Protein AF-A0A7C3HDV6-F1 (afdb_monomer_lite)

Sequence (131 aa):
MRVDAGKQPAHENAVQDEENPNLAGLRVEGVFVEQKPTRDPDPSGCPTHWQRVPELPPRGSRVAMVDEAGFGRLYRFKVKGVWYLLKFLPPFDGRVSLTDQQGRVRVLASLDEAAGFLALVTEDEEDVLVI

Secondary structure (DSSP, 8-state):
--------------------GGGSS----------PPPPPS--TT--GGGTTSPBPPPTTS---SB-TTSSBPEEEEEETTEEEEEEE-TT-SS-EEEE-TT--EEEESSHHHHHHHHHHHHHGGG-----

Organism: Meiothermus ruber (NCBI:txid277)

Radius of gyration: 30.03 Å; chains: 1; bounding box: 65×35×102 Å

Foldseek 3Di:
DDDDDDDDDDDPDDDPPDPPVVVPPPPPPPPPPVCFFDFDPDPPPPDPVCPPQAADDDPPDDDDQADPVGAGHKHWTHTPRWIWIWTRHPVNQAWIWIATPVRDIDIDPHPSRVRSVSVVVNVVPPPPDDD

Structure (mmCIF, N/CA/C/O backbone):
data_AF-A0A7C3HDV6-F1
#
_entry.id   AF-A0A7C3HDV6-F1
#
loop_
_atom_site.group_PDB
_atom_site.id
_atom_site.type_symbol
_atom_site.label_atom_id
_atom_site.label_alt_id
_atom_site.label_comp_id
_atom_site.label_asym_id
_atom_site.label_entity_id
_atom_site.label_seq_id
_atom_site.pdbx_PDB_ins_code
_atom_site.Cartn_x
_atom_site.Cartn_y
_atom_site.Cartn_z
_atom_site.occupancy
_atom_site.B_iso_or_equiv
_atom_site.auth_seq_id
_atom_site.auth_comp_id
_atom_site.auth_asym_id
_atom_site.auth_atom_id
_atom_site.pdbx_PDB_model_num
ATOM 1 N N . MET A 1 1 ? 46.365 19.408 85.792 1.00 41.62 1 MET A N 1
ATOM 2 C CA . MET A 1 1 ? 45.588 20.130 84.759 1.00 41.62 1 MET A CA 1
ATOM 3 C C . MET A 1 1 ? 44.678 19.127 84.050 1.00 41.62 1 MET A C 1
ATOM 5 O O . MET A 1 1 ? 45.227 18.149 83.575 1.00 41.62 1 MET A O 1
ATOM 9 N N . ARG A 1 2 ? 43.360 19.415 83.990 1.00 45.84 2 ARG A N 1
ATOM 10 C CA . ARG A 1 2 ? 42.282 18.856 83.117 1.00 45.84 2 ARG A CA 1
ATOM 11 C C . ARG A 1 2 ? 41.966 17.343 83.246 1.00 45.84 2 ARG A C 1
ATOM 13 O O . ARG A 1 2 ? 42.822 16.537 82.923 1.00 45.84 2 ARG A O 1
ATOM 20 N N . VAL A 1 3 ? 40.894 16.898 83.928 1.00 43.25 3 VAL A N 1
ATOM 21 C CA . VAL A 1 3 ? 39.440 16.781 83.571 1.00 43.25 3 VAL A CA 1
ATOM 22 C C . VAL A 1 3 ? 39.163 16.095 82.218 1.00 43.25 3 VAL A C 1
ATOM 24 O O . VAL A 1 3 ? 39.598 16.621 81.200 1.00 43.25 3 VAL A O 1
ATOM 27 N N . ASP A 1 4 ? 38.682 14.835 82.256 1.00 38.34 4 ASP A N 1
ATOM 28 C CA . ASP A 1 4 ? 37.334 14.321 81.850 1.00 38.34 4 ASP A CA 1
ATOM 29 C C . ASP A 1 4 ? 37.058 14.399 80.337 1.00 38.34 4 ASP A C 1
ATOM 31 O O . ASP A 1 4 ? 37.480 15.340 79.683 1.00 38.34 4 ASP A O 1
ATOM 35 N N . ALA A 1 5 ? 36.334 13.525 79.646 1.00 38.97 5 ALA A N 1
ATOM 36 C CA . ALA A 1 5 ? 35.633 12.260 79.854 1.00 38.97 5 ALA A CA 1
ATOM 37 C C . ALA A 1 5 ? 35.542 11.700 78.410 1.00 38.97 5 ALA A C 1
ATOM 39 O O . ALA A 1 5 ? 35.400 12.469 77.466 1.00 38.97 5 ALA A O 1
ATOM 40 N N . GLY A 1 6 ? 35.698 10.415 78.124 1.00 36.75 6 GLY A N 1
ATOM 41 C CA . GLY A 1 6 ? 34.615 9.465 78.303 1.00 36.75 6 GLY A CA 1
ATOM 42 C C . GLY A 1 6 ? 34.231 8.804 76.967 1.00 36.75 6 GLY A C 1
ATOM 43 O O . GLY A 1 6 ? 34.199 9.441 75.921 1.00 36.75 6 GLY A O 1
ATOM 44 N N . LYS A 1 7 ? 33.863 7.524 77.093 1.00 42.94 7 LYS A N 1
ATOM 45 C CA . LYS A 1 7 ? 32.835 6.807 76.319 1.00 42.94 7 LYS A CA 1
ATOM 46 C C . LYS A 1 7 ? 33.204 6.149 74.973 1.00 42.94 7 LYS A C 1
ATOM 48 O O . LYS A 1 7 ? 33.045 6.717 73.906 1.00 42.94 7 LYS A O 1
ATOM 53 N N . GLN A 1 8 ? 33.589 4.877 75.133 1.00 48.38 8 GLN A N 1
ATOM 54 C CA . GLN A 1 8 ? 33.064 3.630 74.534 1.00 48.38 8 GLN A CA 1
ATOM 55 C C . GLN A 1 8 ? 32.902 3.450 73.006 1.00 48.38 8 GLN A C 1
ATOM 57 O O . GLN A 1 8 ? 32.469 4.352 72.300 1.00 48.38 8 GLN A O 1
ATOM 62 N N . PRO A 1 9 ? 33.163 2.217 72.513 1.00 46.50 9 PRO A N 1
ATOM 63 C CA . PRO A 1 9 ? 33.175 1.881 71.095 1.00 46.50 9 PRO A CA 1
ATOM 64 C C . PRO A 1 9 ? 31.757 1.801 70.514 1.00 46.50 9 PRO A C 1
ATOM 66 O O . PRO A 1 9 ? 30.872 1.137 71.068 1.00 46.50 9 PRO A O 1
ATOM 69 N N . ALA A 1 10 ? 31.560 2.446 69.366 1.00 39.50 10 ALA A N 1
ATOM 70 C CA . ALA A 1 10 ? 30.375 2.259 68.544 1.00 39.50 10 ALA A CA 1
ATOM 71 C C . ALA A 1 10 ? 30.486 0.919 67.802 1.00 39.50 10 ALA A C 1
ATOM 73 O O . ALA A 1 10 ? 31.162 0.768 66.791 1.00 39.50 10 ALA A O 1
ATOM 74 N N . HIS A 1 11 ? 29.845 -0.064 68.413 1.00 36.94 11 HIS A N 1
ATOM 75 C CA . HIS A 1 11 ? 29.143 -1.164 67.785 1.00 36.94 11 HIS A CA 1
ATOM 76 C C . HIS A 1 11 ? 28.218 -0.604 66.694 1.00 36.94 11 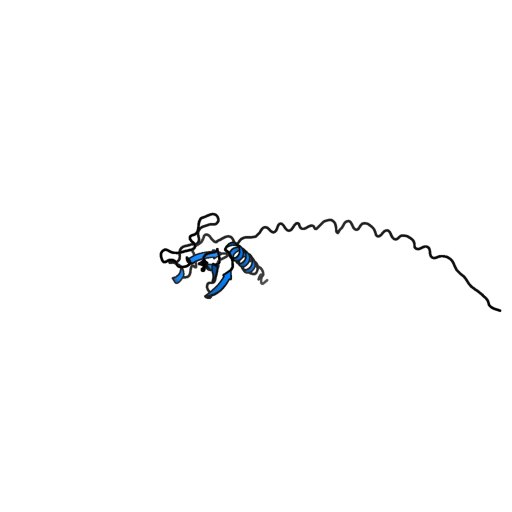HIS A C 1
ATOM 78 O O . HIS A 1 11 ? 27.252 0.088 67.004 1.00 36.94 11 HIS A O 1
ATOM 84 N N . GLU A 1 12 ? 28.487 -0.895 65.427 1.00 37.31 12 GLU A N 1
ATOM 85 C CA . GLU A 1 12 ? 27.462 -0.748 64.396 1.00 37.31 12 GLU A CA 1
ATOM 86 C C . GLU A 1 12 ? 26.760 -2.100 64.276 1.00 37.31 12 GLU A C 1
ATOM 88 O O . GLU A 1 12 ? 27.312 -3.084 63.783 1.00 37.31 12 GLU A O 1
ATOM 93 N N . ASN A 1 13 ? 25.581 -2.165 64.893 1.00 43.66 13 ASN A N 1
ATOM 94 C CA . ASN A 1 13 ? 24.682 -3.302 64.816 1.00 43.66 13 ASN A CA 1
ATOM 95 C C . ASN A 1 13 ? 24.154 -3.444 63.390 1.00 43.66 13 ASN A C 1
ATOM 97 O O . ASN A 1 13 ? 23.787 -2.464 62.745 1.00 43.66 13 ASN A O 1
ATOM 101 N N . ALA A 1 14 ? 24.065 -4.700 62.964 1.00 41.56 14 ALA A N 1
ATOM 102 C CA . ALA A 1 14 ? 23.355 -5.132 61.781 1.00 41.56 14 ALA A CA 1
ATOM 103 C C . ALA A 1 14 ? 21.926 -4.571 61.753 1.00 41.56 14 ALA A C 1
ATOM 105 O O . ALA A 1 14 ? 21.144 -4.798 62.676 1.00 41.56 14 ALA A O 1
ATOM 106 N N . VAL A 1 15 ? 21.578 -3.917 60.650 1.00 46.88 15 VAL A N 1
ATOM 107 C CA . VAL A 1 15 ? 20.211 -3.906 60.139 1.00 46.88 15 VAL A CA 1
ATOM 108 C C . VAL A 1 15 ? 20.181 -4.899 58.985 1.00 46.88 15 VAL A C 1
ATOM 110 O O . VAL A 1 15 ? 20.731 -4.673 57.910 1.00 46.88 15 VAL A O 1
ATOM 113 N N . GLN A 1 16 ? 19.616 -6.068 59.279 1.00 46.41 16 GLN A N 1
ATOM 114 C CA . GLN A 1 16 ? 18.990 -6.905 58.272 1.00 46.41 16 GLN A CA 1
ATOM 115 C C . GLN A 1 16 ? 17.808 -6.090 57.752 1.00 46.41 16 GLN A C 1
ATOM 117 O O . GLN A 1 16 ? 16.775 -6.044 58.414 1.00 46.41 16 GLN A O 1
ATOM 122 N N . ASP A 1 17 ? 17.974 -5.408 56.621 1.00 44.19 17 ASP A N 1
ATOM 123 C CA . ASP A 1 17 ? 16.809 -4.958 55.873 1.00 44.19 17 ASP A CA 1
ATOM 124 C C . ASP A 1 17 ? 16.186 -6.197 55.243 1.00 44.19 17 ASP A C 1
ATOM 126 O O . ASP A 1 17 ? 16.735 -6.855 54.354 1.00 44.19 17 ASP A O 1
ATOM 130 N N . GLU A 1 18 ? 15.079 -6.546 55.877 1.00 50.19 18 GLU A N 1
ATOM 131 C CA . GLU A 1 18 ? 14.133 -7.583 55.557 1.00 50.19 18 GLU A CA 1
ATOM 132 C C . GLU A 1 18 ? 13.940 -7.701 54.043 1.00 50.19 18 GLU A C 1
ATOM 134 O O . GLU A 1 18 ? 13.721 -6.726 53.320 1.00 50.19 18 GLU A O 1
ATOM 139 N N . GLU A 1 19 ? 14.017 -8.949 53.584 1.00 43.38 19 GLU A N 1
ATOM 140 C CA . GLU A 1 19 ? 13.362 -9.429 52.381 1.00 43.38 19 GLU A CA 1
ATOM 141 C C . GLU A 1 19 ? 12.045 -8.663 52.190 1.00 43.38 19 GLU A C 1
ATOM 143 O O . GLU A 1 19 ? 11.097 -8.834 52.951 1.00 43.38 19 GLU A O 1
ATOM 148 N N . ASN A 1 20 ? 11.995 -7.778 51.194 1.00 38.41 20 ASN A N 1
ATOM 149 C CA . ASN A 1 20 ? 10.734 -7.313 50.650 1.00 38.41 20 ASN A CA 1
ATOM 150 C C . ASN A 1 20 ? 10.344 -8.324 49.562 1.00 38.41 20 ASN A C 1
ATOM 152 O O . ASN A 1 20 ? 10.835 -8.215 48.434 1.00 38.41 20 ASN A O 1
ATOM 156 N N . PRO A 1 21 ? 9.476 -9.313 49.850 1.00 44.75 21 PRO A N 1
ATOM 157 C CA . PRO A 1 21 ? 9.038 -10.290 48.857 1.00 44.75 21 PRO A CA 1
ATOM 158 C C . PRO A 1 21 ? 8.133 -9.673 47.779 1.00 44.75 21 PRO A C 1
ATOM 160 O O . PRO A 1 21 ? 7.657 -10.385 46.899 1.00 44.75 21 PRO A O 1
ATOM 163 N N . ASN A 1 22 ? 7.893 -8.357 47.796 1.00 44.53 22 ASN A N 1
ATOM 164 C CA . ASN A 1 22 ? 6.927 -7.696 46.922 1.00 44.53 22 ASN A CA 1
ATOM 165 C C . ASN A 1 22 ? 7.543 -6.937 45.733 1.00 44.53 22 ASN A C 1
ATOM 167 O O . ASN A 1 22 ? 6.916 -6.053 45.155 1.00 44.53 22 ASN A O 1
ATOM 171 N N . LEU A 1 23 ? 8.771 -7.286 45.338 1.00 42.22 23 LEU A N 1
ATOM 172 C CA . LEU A 1 23 ? 9.357 -6.878 44.049 1.00 42.22 23 LEU A CA 1
ATOM 173 C C . LEU A 1 23 ? 9.888 -8.058 43.220 1.00 42.22 23 LEU A C 1
ATOM 175 O O . LEU A 1 23 ? 10.454 -7.864 42.146 1.00 42.22 23 LEU A O 1
ATOM 179 N N . ALA A 1 24 ? 9.632 -9.289 43.666 1.00 39.44 24 ALA A N 1
ATOM 180 C CA . ALA A 1 24 ? 9.818 -10.505 42.886 1.00 39.44 24 ALA A CA 1
ATOM 181 C C . ALA A 1 24 ? 8.462 -10.953 42.321 1.00 39.44 24 ALA A C 1
ATOM 183 O O . ALA A 1 24 ? 7.896 -11.947 42.762 1.00 39.44 24 ALA A O 1
ATOM 184 N N . GLY A 1 25 ? 7.886 -10.194 41.384 1.00 37.41 25 GLY A N 1
ATOM 185 C CA . GLY A 1 25 ? 6.552 -10.577 40.908 1.00 37.41 25 GLY A CA 1
ATOM 186 C C . GLY A 1 25 ? 5.971 -9.888 39.688 1.00 37.41 25 GLY A C 1
ATOM 187 O O . GLY A 1 25 ? 5.083 -10.467 39.079 1.00 37.41 25 GLY A O 1
ATOM 188 N N . LEU A 1 26 ? 6.472 -8.729 39.261 1.00 36.66 26 LEU A N 1
ATOM 189 C CA . LEU A 1 26 ? 6.101 -8.170 37.959 1.00 36.66 26 LEU A CA 1
ATOM 190 C C . LEU A 1 26 ? 7.322 -8.121 37.041 1.00 36.66 26 LEU A C 1
ATOM 192 O O . LEU A 1 26 ? 7.703 -7.090 36.498 1.00 36.66 26 LEU A O 1
ATOM 196 N N . ARG A 1 27 ? 7.895 -9.301 36.773 1.00 39.75 27 ARG A N 1
ATOM 197 C CA . ARG A 1 27 ? 8.264 -9.559 35.382 1.00 39.75 27 ARG A CA 1
ATOM 198 C C . ARG A 1 27 ? 6.942 -9.674 34.639 1.00 39.75 27 ARG A C 1
ATOM 200 O O . ARG A 1 27 ? 6.421 -10.766 34.449 1.00 39.75 27 ARG A O 1
ATOM 207 N N . VAL A 1 28 ? 6.392 -8.530 34.238 1.00 42.09 28 VAL A N 1
ATOM 208 C CA . VAL A 1 28 ? 5.635 -8.520 32.997 1.00 42.09 28 VAL A CA 1
ATOM 209 C C . VAL A 1 28 ? 6.697 -8.882 31.972 1.00 42.09 28 VAL A C 1
ATOM 211 O O . VAL A 1 28 ? 7.438 -8.027 31.492 1.00 42.09 28 VAL A O 1
ATOM 214 N N . GLU A 1 29 ? 6.867 -10.184 31.729 1.00 42.53 29 GLU A N 1
ATOM 215 C CA . GLU A 1 29 ? 7.299 -10.639 30.423 1.00 42.53 29 GLU A CA 1
ATOM 216 C C . GLU A 1 29 ? 6.246 -10.052 29.502 1.00 42.53 29 GLU A C 1
ATOM 218 O O . GLU A 1 29 ? 5.164 -10.607 29.316 1.00 42.53 29 GLU A O 1
ATOM 223 N N . GLY A 1 30 ? 6.519 -8.826 29.056 1.00 39.56 30 GLY A N 1
ATOM 224 C CA . GLY A 1 30 ? 5.829 -8.213 27.958 1.00 39.56 30 GLY A CA 1
ATOM 225 C C . GLY A 1 30 ? 6.123 -9.149 26.818 1.00 39.56 30 GLY A C 1
ATOM 226 O O . GLY A 1 30 ? 7.130 -9.012 26.127 1.00 39.56 30 GLY A O 1
ATOM 227 N N . VAL A 1 31 ? 5.266 -10.153 26.665 1.00 35.25 31 VAL A N 1
ATOM 228 C CA . VAL A 1 31 ? 4.991 -10.726 25.375 1.00 35.25 31 VAL A CA 1
ATOM 229 C C . VAL A 1 31 ? 4.552 -9.504 24.589 1.00 35.25 31 VAL A C 1
ATOM 231 O O . VAL A 1 31 ? 3.397 -9.088 24.654 1.00 35.25 31 VAL A O 1
ATOM 234 N N . PHE A 1 32 ? 5.513 -8.856 23.929 1.00 39.31 32 PHE A N 1
ATOM 235 C CA . PHE A 1 32 ? 5.241 -7.996 22.801 1.00 39.31 32 PHE A CA 1
ATOM 236 C C . PHE A 1 32 ? 4.627 -8.947 21.783 1.00 39.31 32 PHE A C 1
ATOM 238 O O . PHE A 1 32 ? 5.301 -9.500 20.916 1.00 39.31 32 PHE A O 1
ATOM 245 N N . VAL A 1 33 ? 3.335 -9.230 21.959 1.00 44.50 33 VAL A N 1
ATOM 246 C CA . VAL A 1 33 ? 2.505 -9.681 20.868 1.00 44.50 33 VAL A CA 1
ATOM 247 C C . VAL A 1 33 ? 2.599 -8.501 19.930 1.00 44.50 33 VAL A C 1
ATOM 249 O O . VAL A 1 33 ? 2.053 -7.441 20.215 1.00 44.50 33 VAL A O 1
ATOM 252 N N . GLU A 1 34 ? 3.430 -8.632 18.902 1.00 49.97 34 GLU A N 1
ATOM 253 C CA . GLU A 1 34 ? 3.535 -7.659 17.831 1.00 49.97 34 GLU A CA 1
ATOM 254 C C . GLU A 1 34 ? 2.129 -7.575 17.228 1.00 49.97 34 GLU A C 1
ATOM 256 O O . GLU A 1 34 ? 1.749 -8.402 16.394 1.00 49.97 34 GLU A O 1
ATOM 261 N N . GLN A 1 35 ? 1.304 -6.670 17.768 1.00 54.53 35 GLN A N 1
ATOM 262 C CA . GLN A 1 35 ? -0.094 -6.518 17.403 1.00 54.53 35 GLN A CA 1
ATOM 263 C C . GLN A 1 35 ? -0.097 -5.942 16.003 1.00 54.53 35 GLN A C 1
ATOM 265 O O . GLN A 1 35 ? -0.072 -4.737 15.796 1.00 54.53 35 GLN A O 1
ATOM 270 N N . LYS A 1 36 ? -0.031 -6.817 15.004 1.00 66.38 36 LYS A N 1
ATOM 271 C CA . LYS A 1 36 ? -0.110 -6.381 13.621 1.00 66.38 36 LYS A CA 1
ATOM 272 C C . LYS A 1 36 ? -1.568 -6.056 13.322 1.00 66.38 36 LYS A C 1
ATOM 274 O O . LYS A 1 36 ? -2.436 -6.881 13.615 1.00 66.38 36 LYS A O 1
ATOM 279 N N . PRO A 1 37 ? -1.845 -4.891 12.721 1.00 74.38 37 PRO A N 1
ATOM 280 C CA . PRO A 1 37 ? -3.194 -4.468 12.399 1.00 74.38 37 PRO A CA 1
ATOM 281 C C . PRO A 1 37 ? -3.874 -5.545 11.560 1.00 74.38 37 PRO A C 1
ATOM 283 O O . PRO A 1 37 ? -3.333 -6.027 10.557 1.00 74.38 37 PRO A O 1
ATOM 286 N N . THR A 1 38 ? -5.069 -5.929 11.994 1.00 82.00 38 THR A N 1
ATOM 287 C CA . THR A 1 38 ? -5.938 -6.801 11.210 1.00 82.00 38 THR A CA 1
ATOM 288 C C . THR A 1 38 ? -6.721 -5.939 10.235 1.00 82.00 38 THR A C 1
ATOM 290 O O . THR A 1 38 ? -7.143 -4.833 10.561 1.00 82.00 38 THR A O 1
ATOM 293 N N . ARG A 1 39 ? -6.870 -6.432 9.009 1.00 84.44 39 ARG A N 1
ATOM 294 C CA . ARG A 1 39 ? -7.600 -5.722 7.964 1.00 84.44 39 ARG A CA 1
ATOM 295 C C . ARG A 1 39 ? -9.089 -5.968 8.084 1.00 84.44 39 ARG A C 1
ATOM 297 O O . ARG A 1 39 ? -9.506 -7.088 8.376 1.00 84.44 39 ARG A O 1
ATOM 304 N N . ASP A 1 40 ? -9.861 -4.947 7.759 1.00 84.94 40 ASP A N 1
ATOM 305 C CA . ASP A 1 40 ? -11.311 -5.047 7.738 1.00 84.94 40 ASP A CA 1
ATOM 306 C C . ASP A 1 40 ? -11.752 -5.833 6.490 1.00 84.94 40 ASP A C 1
ATOM 308 O O . ASP A 1 40 ? -11.284 -5.534 5.386 1.00 84.94 40 ASP A O 1
ATOM 312 N N . PRO A 1 41 ? -12.665 -6.810 6.628 1.00 80.38 41 PRO A N 1
ATOM 313 C CA . PRO A 1 41 ? -13.198 -7.561 5.492 1.00 80.38 41 PRO A CA 1
ATOM 314 C C . PRO A 1 41 ? -14.282 -6.794 4.717 1.00 80.38 41 PRO A C 1
ATOM 316 O O . PRO A 1 41 ? -14.626 -7.181 3.604 1.00 80.38 41 PRO A O 1
ATOM 319 N N . ASP A 1 42 ? -14.850 -5.736 5.305 1.00 84.38 42 ASP A N 1
ATOM 320 C CA . ASP A 1 42 ? -15.944 -4.969 4.712 1.00 84.38 42 ASP A CA 1
ATOM 321 C C . ASP A 1 42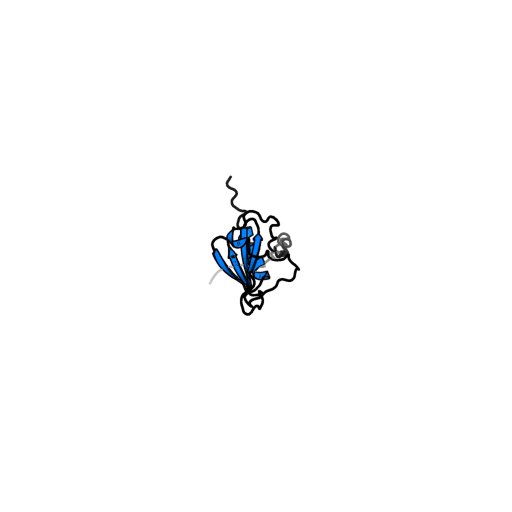 ? -15.427 -3.865 3.764 1.00 84.38 42 ASP A C 1
ATOM 323 O O . ASP A 1 42 ? -14.764 -2.921 4.218 1.00 84.38 42 ASP A O 1
ATOM 327 N N . PRO A 1 43 ? -15.772 -3.913 2.461 1.00 78.00 43 PRO A N 1
ATOM 328 C CA . PRO A 1 43 ? -15.346 -2.919 1.483 1.00 78.00 43 PRO A CA 1
ATOM 329 C C . PRO A 1 43 ? -16.131 -1.593 1.545 1.00 78.00 43 PRO A C 1
ATOM 331 O O . PRO A 1 43 ? -15.873 -0.697 0.733 1.00 78.00 43 PRO A O 1
ATOM 334 N N . SER A 1 44 ? -17.088 -1.431 2.465 1.00 86.88 44 SER A N 1
ATOM 335 C CA . SER A 1 44 ? -17.864 -0.194 2.586 1.00 86.88 44 SER A CA 1
ATOM 336 C C . SER A 1 44 ? -16.995 1.040 2.887 1.00 86.88 44 SER A C 1
ATOM 338 O O . SER A 1 44 ? -15.922 0.973 3.505 1.00 86.88 44 SER A O 1
ATOM 340 N N . GLY A 1 45 ? -17.460 2.203 2.422 1.00 87.00 45 GLY A N 1
ATOM 341 C CA . GLY A 1 45 ? -16.790 3.487 2.649 1.00 87.00 45 GLY A CA 1
ATOM 342 C C . GLY A 1 45 ? -15.508 3.696 1.834 1.00 87.00 45 GLY A C 1
ATOM 343 O O . GLY A 1 45 ? -14.787 4.661 2.08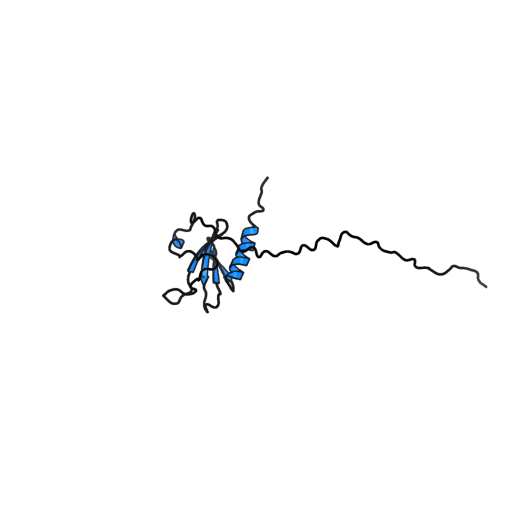2 1.00 87.00 45 GLY A O 1
ATOM 344 N N . CYS A 1 46 ? -15.204 2.817 0.870 1.00 90.69 46 CYS A N 1
ATOM 345 C CA . CYS A 1 46 ? -14.042 2.986 -0.001 1.00 90.69 46 CYS A CA 1
ATOM 346 C C . CYS A 1 46 ? -14.207 4.235 -0.888 1.00 90.69 46 CYS A C 1
ATOM 348 O O . CYS A 1 46 ? -15.201 4.316 -1.625 1.00 90.69 46 CYS A O 1
ATOM 350 N N . PRO A 1 47 ? -13.246 5.183 -0.885 1.00 92.12 47 PRO A N 1
ATOM 351 C CA . PRO A 1 47 ? -13.304 6.356 -1.750 1.00 92.12 47 PRO A CA 1
ATOM 352 C C . PRO A 1 47 ? -13.481 5.971 -3.224 1.00 92.12 47 PRO A C 1
ATOM 354 O O . PRO A 1 47 ? -12.770 5.107 -3.736 1.00 92.12 47 PRO A O 1
ATOM 357 N N . THR A 1 48 ? -14.390 6.643 -3.939 1.00 90.94 48 THR A N 1
ATOM 358 C CA . THR A 1 48 ? -14.770 6.286 -5.323 1.00 90.94 48 THR A CA 1
ATOM 359 C C . THR A 1 48 ? -13.568 6.160 -6.261 1.00 90.94 48 THR A C 1
ATOM 361 O O . THR A 1 48 ? -13.474 5.226 -7.052 1.00 90.94 48 THR A O 1
ATOM 364 N N . HIS A 1 49 ? -12.589 7.057 -6.136 1.00 89.75 49 HIS A N 1
ATOM 365 C CA . HIS A 1 49 ? -11.391 7.065 -6.976 1.00 89.75 49 HIS A CA 1
ATOM 366 C C . HIS A 1 49 ? -10.379 5.950 -6.634 1.00 89.75 49 HIS A C 1
ATOM 368 O O . HIS A 1 49 ? -9.454 5.705 -7.412 1.00 89.75 49 HIS A O 1
ATOM 374 N N . TRP A 1 50 ? -10.561 5.245 -5.511 1.00 94.25 50 TRP A N 1
ATOM 375 C CA . TRP A 1 50 ? -9.757 4.087 -5.097 1.00 94.25 50 TRP A CA 1
ATOM 376 C C . TRP A 1 50 ? -10.417 2.754 -5.463 1.00 94.25 50 TRP A C 1
ATOM 378 O O . TRP A 1 50 ? -9.748 1.722 -5.445 1.00 94.25 50 TRP A O 1
ATOM 388 N N . GLN A 1 51 ? -11.686 2.754 -5.890 1.00 91.25 51 GLN A N 1
ATOM 389 C CA . GLN A 1 51 ? -12.425 1.535 -6.253 1.00 91.25 51 GLN A CA 1
ATOM 390 C C . GLN A 1 51 ? -11.813 0.756 -7.434 1.00 91.25 51 GLN A C 1
ATOM 392 O O . GLN A 1 51 ? -12.035 -0.448 -7.567 1.00 91.25 51 GLN A O 1
ATOM 397 N N . ARG A 1 52 ? -10.973 1.404 -8.246 1.00 92.38 52 ARG A N 1
ATOM 398 C CA . ARG A 1 52 ? -10.193 0.753 -9.314 1.00 92.38 52 ARG A CA 1
ATOM 399 C C . ARG A 1 52 ? -8.851 0.167 -8.859 1.00 92.38 52 ARG A C 1
ATOM 401 O O . ARG A 1 52 ? -8.243 -0.596 -9.598 1.00 92.38 52 ARG A O 1
ATOM 408 N N . VAL A 1 53 ? -8.357 0.560 -7.684 1.00 94.25 53 VAL A N 1
ATOM 409 C CA . VAL A 1 53 ? -7.080 0.077 -7.140 1.00 94.25 53 VAL A CA 1
ATOM 410 C C . VAL A 1 53 ? -7.291 -1.336 -6.598 1.00 94.25 53 VAL A C 1
ATOM 412 O O . VAL A 1 53 ? -8.249 -1.534 -5.851 1.00 94.25 53 VAL A O 1
ATOM 415 N N . PRO A 1 54 ? -6.440 -2.320 -6.935 1.00 94.25 54 PRO A N 1
ATOM 416 C CA . PRO A 1 54 ? -6.609 -3.679 -6.442 1.00 94.25 54 PRO A CA 1
ATOM 417 C C . PRO A 1 54 ? -6.494 -3.724 -4.920 1.00 94.25 54 PRO A C 1
ATOM 419 O O . PRO A 1 54 ? -5.732 -2.976 -4.305 1.00 94.25 54 PRO A O 1
ATOM 422 N N . GLU A 1 55 ? -7.244 -4.628 -4.307 1.00 94.00 55 GLU A N 1
ATOM 423 C CA . GLU A 1 55 ? -7.114 -4.864 -2.882 1.00 94.00 55 GLU A CA 1
ATOM 424 C C . GLU A 1 55 ? -5.773 -5.544 -2.576 1.00 94.00 55 GLU A C 1
ATOM 426 O O . GLU A 1 55 ? -5.316 -6.417 -3.319 1.00 94.00 55 GLU A O 1
ATOM 431 N N . LEU A 1 56 ? -5.117 -5.124 -1.492 1.00 92.94 56 LEU A N 1
ATOM 432 C CA . LEU A 1 56 ? -3.901 -5.777 -1.025 1.00 92.94 56 LEU A CA 1
ATOM 433 C C . LEU A 1 56 ? -4.230 -7.258 -0.727 1.00 92.94 56 LEU A C 1
ATOM 435 O O . LEU A 1 56 ? -5.244 -7.531 -0.086 1.00 92.94 56 LEU A O 1
ATOM 439 N N . PRO A 1 57 ? -3.424 -8.240 -1.150 1.00 90.00 57 PRO A N 1
ATOM 440 C CA . PRO A 1 57 ? -3.663 -9.639 -0.794 1.00 90.00 57 PRO A CA 1
ATOM 441 C C . PRO A 1 57 ? -3.611 -9.889 0.725 1.00 90.00 57 PRO A C 1
ATOM 443 O O . PRO A 1 57 ? -2.981 -9.112 1.453 1.00 90.00 57 PRO A O 1
ATOM 446 N N . PRO A 1 58 ? -4.265 -10.948 1.238 1.00 85.31 58 PRO A N 1
ATOM 447 C CA . PRO A 1 58 ? -4.215 -11.275 2.657 1.00 85.31 58 PRO A CA 1
ATOM 448 C C . PRO A 1 58 ? -2.799 -11.686 3.075 1.00 85.31 58 PRO A C 1
ATOM 450 O O . PRO A 1 58 ? -1.978 -12.113 2.257 1.00 85.31 58 PRO A O 1
ATOM 453 N N . ARG A 1 59 ? -2.515 -11.574 4.375 1.00 82.62 59 ARG A N 1
ATOM 454 C CA . ARG A 1 59 ? -1.214 -11.938 4.950 1.00 82.62 59 ARG A CA 1
ATOM 455 C C . ARG A 1 59 ? -0.820 -13.367 4.550 1.00 82.62 59 ARG A C 1
ATOM 457 O O . ARG A 1 59 ? -1.651 -14.267 4.558 1.00 82.62 59 ARG A O 1
ATOM 464 N N . GLY A 1 60 ? 0.452 -13.565 4.203 1.00 82.31 60 GLY A N 1
ATOM 465 C CA . GLY A 1 60 ? 0.980 -14.854 3.736 1.00 82.31 60 GLY A CA 1
ATOM 466 C C . GLY A 1 60 ? 0.805 -15.096 2.233 1.00 82.31 60 GLY A C 1
ATOM 467 O O . GLY A 1 60 ? 1.431 -16.000 1.686 1.00 82.31 60 GLY A O 1
ATOM 468 N N . SER A 1 61 ? 0.024 -14.262 1.542 1.00 86.44 61 SER A N 1
ATOM 469 C CA . SER A 1 61 ? -0.044 -14.283 0.080 1.00 86.44 61 SER A CA 1
ATOM 470 C C . SER A 1 61 ? 1.159 -13.585 -0.545 1.00 86.44 61 SER A C 1
ATOM 472 O O . SER A 1 61 ? 1.742 -12.659 0.021 1.00 86.44 61 SER A O 1
ATOM 474 N N . ARG A 1 62 ? 1.492 -13.989 -1.773 1.00 87.75 62 ARG A N 1
ATOM 475 C CA . ARG A 1 62 ? 2.436 -13.247 -2.610 1.00 87.75 62 ARG A CA 1
ATOM 476 C C . ARG A 1 62 ? 1.800 -11.945 -3.088 1.00 87.75 62 ARG A C 1
ATOM 478 O O . ARG A 1 62 ? 0.663 -11.938 -3.554 1.00 87.75 62 ARG A O 1
ATOM 485 N N . VAL A 1 63 ? 2.570 -10.867 -3.028 1.00 90.25 63 VAL A N 1
ATOM 486 C CA . VAL A 1 63 ? 2.217 -9.562 -3.594 1.00 90.25 63 VAL A CA 1
ATOM 487 C C . VAL A 1 63 ? 3.213 -9.221 -4.691 1.00 90.25 63 VAL A C 1
ATOM 489 O O . VAL A 1 63 ? 4.398 -9.530 -4.577 1.00 90.25 63 VAL A O 1
ATOM 492 N N . ALA A 1 64 ? 2.752 -8.593 -5.767 1.00 93.31 64 ALA A N 1
ATOM 493 C CA . ALA A 1 64 ? 3.668 -8.037 -6.754 1.00 93.31 64 ALA A CA 1
ATOM 494 C C . ALA A 1 64 ? 4.085 -6.632 -6.310 1.00 93.31 64 ALA A C 1
ATOM 496 O O . ALA A 1 64 ? 3.222 -5.811 -5.990 1.00 93.31 64 ALA A O 1
ATOM 497 N N . MET A 1 65 ? 5.390 -6.366 -6.302 1.00 94.38 65 MET A N 1
ATOM 498 C CA . MET A 1 65 ? 5.941 -5.044 -5.976 1.00 94.38 65 MET A CA 1
ATOM 499 C C . MET A 1 65 ? 5.863 -4.076 -7.157 1.00 94.38 65 MET A C 1
ATOM 501 O O . MET A 1 65 ? 5.879 -2.866 -6.969 1.00 94.38 65 MET A O 1
ATOM 505 N N . VAL A 1 66 ? 5.750 -4.606 -8.372 1.00 95.19 66 VAL A N 1
ATOM 506 C CA . VAL A 1 66 ? 5.775 -3.843 -9.618 1.00 95.19 66 VAL A CA 1
ATOM 507 C C . VAL A 1 66 ? 4.535 -4.190 -10.446 1.00 95.19 66 VAL A C 1
ATOM 509 O O . VAL A 1 66 ? 4.024 -5.312 -10.363 1.00 95.19 66 VAL A O 1
ATOM 512 N N . ASP A 1 67 ? 4.000 -3.214 -11.171 1.00 92.81 67 ASP A N 1
ATOM 513 C CA . ASP A 1 67 ? 2.932 -3.394 -12.150 1.00 92.81 67 ASP A CA 1
ATOM 514 C C . ASP A 1 67 ? 3.475 -3.802 -13.533 1.00 92.81 67 ASP A C 1
ATOM 516 O O . ASP A 1 67 ? 4.679 -3.957 -13.736 1.00 92.81 67 ASP A O 1
ATOM 520 N N . GLU A 1 68 ? 2.575 -4.008 -14.495 1.00 90.88 68 GLU A N 1
ATOM 521 C CA . GLU A 1 68 ? 2.929 -4.431 -15.859 1.00 90.88 68 GLU A CA 1
ATOM 522 C C . GLU A 1 68 ? 3.788 -3.401 -16.610 1.00 90.88 68 GLU A C 1
ATOM 524 O O . GLU A 1 68 ? 4.497 -3.756 -17.548 1.00 90.88 68 GLU A O 1
ATOM 529 N N . ALA A 1 69 ? 3.752 -2.136 -16.187 1.00 91.44 69 ALA A N 1
ATOM 530 C CA . ALA A 1 69 ? 4.496 -1.040 -16.791 1.00 91.44 69 ALA A CA 1
ATOM 531 C C . ALA A 1 69 ? 5.850 -0.781 -16.103 1.00 91.44 69 ALA A C 1
ATOM 533 O O . ALA A 1 69 ? 6.576 0.129 -16.504 1.00 91.44 69 ALA A O 1
ATOM 534 N N . GLY A 1 70 ? 6.220 -1.572 -15.092 1.00 91.12 70 GLY A N 1
ATOM 535 C CA . GLY A 1 70 ? 7.492 -1.423 -14.386 1.00 91.12 70 GLY A CA 1
ATOM 536 C C . GLY A 1 70 ? 7.457 -0.423 -13.225 1.00 91.12 70 GLY A C 1
ATOM 537 O O . GLY A 1 70 ? 8.503 -0.134 -12.641 1.00 91.12 70 GLY A O 1
ATOM 538 N N . PHE A 1 71 ? 6.283 0.099 -12.854 1.00 93.06 71 PHE A N 1
ATOM 539 C CA . PHE A 1 71 ? 6.138 1.023 -11.731 1.00 93.06 71 PHE A CA 1
ATOM 540 C C . PHE A 1 71 ? 5.724 0.303 -10.455 1.00 93.06 71 PHE A C 1
ATOM 542 O O . PHE A 1 71 ? 5.137 -0.772 -10.468 1.00 93.06 71 PHE A O 1
ATOM 549 N N . GLY A 1 72 ? 6.012 0.931 -9.319 1.00 94.19 72 GLY A N 1
ATOM 550 C CA . GLY A 1 72 ? 5.613 0.420 -8.017 1.00 94.19 72 GLY A CA 1
ATOM 551 C C . GLY A 1 72 ? 4.113 0.170 -7.918 1.00 94.19 72 GLY A C 1
ATOM 552 O O . GLY A 1 72 ? 3.313 1.097 -8.091 1.00 94.19 72 GLY A O 1
ATOM 553 N N . ARG A 1 73 ? 3.738 -1.076 -7.620 1.00 95.75 73 ARG A N 1
ATOM 554 C CA . ARG A 1 73 ? 2.339 -1.491 -7.590 1.00 95.75 73 ARG A CA 1
ATOM 555 C C . ARG A 1 73 ? 1.610 -0.838 -6.422 1.00 95.75 73 ARG A C 1
ATOM 557 O O . ARG A 1 73 ? 2.140 -0.742 -5.314 1.00 95.75 73 ARG A O 1
ATOM 564 N N . LEU A 1 74 ? 0.390 -0.396 -6.703 1.00 96.50 74 LEU A N 1
ATOM 565 C CA . LEU A 1 74 ? -0.503 0.267 -5.763 1.00 96.50 74 LEU A CA 1
ATOM 566 C C . LEU A 1 74 ? -1.600 -0.699 -5.313 1.00 96.50 74 LEU A C 1
ATOM 568 O O . LEU A 1 74 ? -2.211 -1.368 -6.147 1.00 96.50 74 LEU A O 1
ATOM 572 N N . TYR A 1 75 ? -1.877 -0.717 -4.016 1.00 96.31 75 TYR A N 1
ATOM 573 C CA . TYR A 1 75 ? -2.943 -1.499 -3.409 1.00 96.31 75 TYR A CA 1
ATOM 574 C C . TYR A 1 75 ? -3.790 -0.639 -2.480 1.00 96.31 75 TYR A C 1
ATOM 576 O O . TYR A 1 75 ? -3.289 0.317 -1.894 1.00 96.31 75 TYR A O 1
ATOM 584 N N . ARG A 1 76 ? -5.059 -1.011 -2.309 1.00 96.12 76 ARG A N 1
ATOM 585 C CA . ARG A 1 76 ? -5.936 -0.462 -1.272 1.00 96.12 76 ARG A CA 1
ATOM 586 C C . ARG A 1 76 ? -6.185 -1.483 -0.174 1.00 96.12 76 ARG A C 1
ATOM 588 O O . ARG A 1 76 ? -6.193 -2.686 -0.436 1.00 96.12 76 ARG A O 1
ATOM 595 N N . PHE A 1 77 ? -6.440 -1.007 1.031 1.00 94.88 77 PHE A N 1
ATOM 596 C CA . PHE A 1 77 ? -6.879 -1.835 2.146 1.00 94.88 77 PHE A CA 1
ATOM 597 C C . PHE A 1 77 ? -7.516 -0.970 3.232 1.00 94.88 77 PHE A C 1
ATOM 599 O O . PHE A 1 77 ? -7.354 0.250 3.228 1.00 94.88 77 PHE A 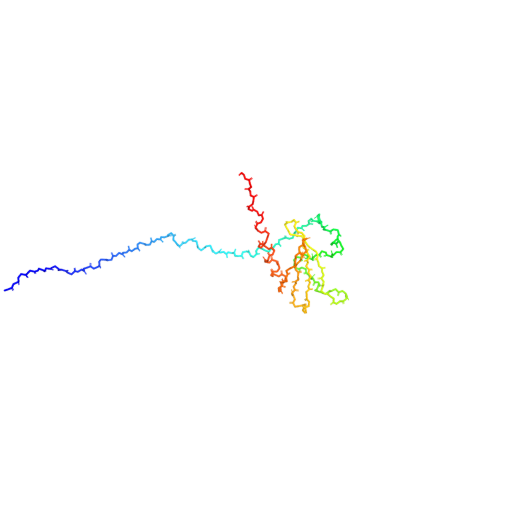O 1
ATOM 606 N N . LYS A 1 78 ? -8.248 -1.608 4.142 1.00 93.44 78 LYS A N 1
ATOM 607 C CA . LYS A 1 78 ? -8.944 -0.957 5.249 1.00 93.44 78 LYS A CA 1
ATOM 608 C C . LYS A 1 78 ? -8.482 -1.555 6.574 1.00 93.44 78 LYS A C 1
ATOM 610 O O . LYS A 1 78 ? -8.266 -2.767 6.648 1.00 93.44 78 LYS A O 1
ATOM 615 N N . VAL A 1 79 ? -8.290 -0.707 7.577 1.00 90.88 79 VAL A N 1
ATOM 616 C CA . VAL A 1 79 ? -7.902 -1.079 8.944 1.00 90.88 79 VAL A CA 1
ATOM 617 C C . VAL A 1 79 ? -8.689 -0.194 9.905 1.00 90.88 79 VAL A C 1
ATOM 619 O O . VAL A 1 79 ? -8.631 1.026 9.765 1.00 90.88 79 VAL A O 1
ATOM 622 N N . LYS A 1 80 ? -9.417 -0.799 10.853 1.00 88.06 80 LYS A N 1
ATOM 623 C CA . LYS A 1 80 ? -10.223 -0.096 11.871 1.00 88.06 80 LYS A CA 1
ATOM 624 C C . LYS A 1 80 ? -11.111 1.010 11.275 1.00 88.06 80 LYS A C 1
ATOM 626 O O . LYS A 1 80 ? -11.137 2.136 11.749 1.00 88.06 80 LYS A O 1
ATOM 631 N N . GLY A 1 81 ? -11.817 0.723 10.184 1.00 89.00 81 GLY A N 1
ATOM 632 C CA . GLY A 1 81 ? -12.709 1.688 9.537 1.00 89.00 81 GLY A CA 1
ATOM 633 C C . GLY A 1 81 ? -12.032 2.638 8.543 1.00 89.00 81 GLY A C 1
ATOM 634 O O . GLY A 1 81 ? -12.722 3.188 7.682 1.00 89.00 81 GLY A O 1
ATOM 635 N N . VAL A 1 82 ? -10.705 2.785 8.586 1.00 91.38 82 VAL A N 1
ATOM 636 C CA . VAL A 1 82 ? -9.961 3.763 7.781 1.00 91.38 82 VAL A CA 1
ATOM 637 C C . VAL A 1 82 ? -9.346 3.106 6.550 1.00 91.38 82 VAL A C 1
ATOM 639 O O . VAL A 1 82 ? -8.731 2.039 6.621 1.00 91.38 82 VAL A O 1
ATOM 642 N N . TRP A 1 83 ? -9.510 3.749 5.393 1.00 94.44 83 TRP A N 1
ATOM 643 C CA . TRP A 1 83 ? -8.909 3.290 4.142 1.00 94.44 83 TRP A CA 1
ATOM 644 C C . TRP A 1 83 ? -7.503 3.842 3.945 1.00 94.44 83 TRP A C 1
ATOM 646 O O . TRP A 1 83 ? -7.248 5.029 4.142 1.00 94.44 83 TRP A O 1
ATOM 656 N N . TYR A 1 84 ? -6.634 2.995 3.407 1.00 96.00 84 TYR A N 1
ATOM 657 C CA . TYR A 1 84 ? -5.275 3.349 3.040 1.00 96.00 84 TYR A CA 1
ATOM 658 C C . TYR A 1 84 ? -4.933 2.867 1.634 1.00 96.00 84 TYR A C 1
ATOM 660 O O . TYR A 1 84 ? -5.437 1.845 1.150 1.00 96.00 84 TYR A O 1
ATOM 668 N N . LEU A 1 85 ? -4.010 3.584 1.004 1.00 97.56 85 LEU A N 1
ATOM 669 C CA . LEU A 1 85 ? -3.275 3.117 -0.160 1.00 97.56 85 LEU A CA 1
ATOM 670 C C . LEU A 1 85 ? -1.850 2.743 0.234 1.00 97.56 85 LEU A C 1
ATOM 672 O O . LEU A 1 85 ? -1.189 3.476 0.962 1.00 97.56 85 LEU A O 1
ATOM 676 N N . LEU A 1 86 ? -1.360 1.633 -0.304 1.00 97.25 86 LEU A N 1
ATOM 677 C CA . LEU A 1 86 ? 0.026 1.201 -0.189 1.00 97.25 86 LEU A CA 1
ATOM 678 C C . LEU A 1 86 ? 0.651 1.136 -1.573 1.00 97.25 86 LEU A C 1
ATOM 680 O O . LEU A 1 86 ? 0.143 0.433 -2.446 1.00 97.25 86 LEU A O 1
ATOM 684 N N . LYS A 1 87 ? 1.766 1.836 -1.770 1.00 97.75 87 LYS A N 1
ATOM 685 C CA . LYS A 1 87 ? 2.539 1.794 -3.013 1.00 97.75 87 LYS A CA 1
ATOM 686 C C . LYS A 1 87 ? 3.949 1.309 -2.737 1.00 97.75 87 LYS A C 1
ATOM 688 O O . LYS A 1 87 ? 4.628 1.880 -1.891 1.00 97.75 87 LYS A O 1
ATOM 693 N N . PHE A 1 88 ? 4.408 0.306 -3.472 1.00 96.81 88 PHE A N 1
ATOM 694 C CA . PHE A 1 88 ? 5.820 -0.075 -3.454 1.00 96.81 88 PHE A CA 1
ATOM 695 C C . PHE A 1 88 ? 6.671 0.994 -4.138 1.00 96.81 88 PHE A C 1
ATOM 697 O O . PHE A 1 88 ? 6.255 1.580 -5.135 1.00 96.81 88 PHE A O 1
ATOM 704 N N . LEU A 1 89 ? 7.855 1.272 -3.607 1.00 96.38 89 LEU A N 1
ATOM 705 C CA . LEU A 1 89 ? 8.736 2.314 -4.127 1.00 96.38 89 LEU A CA 1
ATOM 706 C C . LEU A 1 89 ? 10.016 1.704 -4.705 1.00 96.38 89 LEU A C 1
ATOM 708 O O . LEU A 1 89 ? 10.490 0.693 -4.184 1.00 96.38 89 LEU A O 1
ATOM 712 N N . PRO A 1 90 ? 10.609 2.308 -5.752 1.00 93.38 90 PRO A N 1
ATOM 713 C CA . PRO A 1 90 ? 11.946 1.931 -6.193 1.00 93.38 90 PRO A CA 1
ATOM 714 C C . PRO A 1 90 ? 12.951 2.116 -5.036 1.00 93.38 90 PRO A C 1
ATOM 716 O O . PRO A 1 90 ? 12.800 3.056 -4.249 1.00 93.38 90 PRO A O 1
ATOM 719 N N . PRO A 1 91 ? 13.969 1.246 -4.912 1.00 94.44 91 PRO A N 1
ATOM 720 C CA . PRO A 1 91 ? 14.396 0.221 -5.873 1.00 94.44 91 PRO A CA 1
ATOM 721 C C . PRO A 1 91 ? 13.626 -1.114 -5.790 1.00 94.44 91 PRO A C 1
ATOM 723 O O . PRO A 1 91 ? 14.087 -2.110 -6.337 1.00 94.44 91 PRO A O 1
ATOM 726 N N . PHE A 1 92 ? 12.455 -1.141 -5.145 1.00 91.31 92 PHE A N 1
ATOM 727 C CA . PHE A 1 92 ? 11.637 -2.338 -4.910 1.00 91.31 92 PHE A CA 1
ATOM 728 C C . PHE A 1 92 ? 12.335 -3.363 -4.008 1.00 91.31 92 PHE A C 1
ATOM 730 O O . PHE A 1 92 ? 12.199 -4.571 -4.172 1.00 91.31 92 PHE A O 1
ATOM 737 N N . ASP A 1 93 ? 13.056 -2.844 -3.018 1.00 91.12 93 ASP A N 1
ATOM 738 C CA . ASP A 1 93 ? 13.705 -3.560 -1.916 1.00 91.12 93 ASP A CA 1
ATOM 739 C C . ASP A 1 93 ? 12.747 -3.868 -0.748 1.00 91.12 93 ASP A C 1
ATOM 741 O O . ASP A 1 93 ? 13.164 -4.382 0.286 1.00 91.12 93 ASP A O 1
ATOM 745 N N . GLY A 1 94 ? 11.458 -3.557 -0.911 1.00 89.38 94 GLY A N 1
ATOM 746 C CA . GLY A 1 94 ? 10.431 -3.685 0.122 1.00 89.38 94 GLY A CA 1
ATOM 747 C C . GLY A 1 94 ? 9.936 -2.348 0.672 1.00 89.38 94 GLY A C 1
ATOM 748 O O . GLY A 1 94 ? 8.922 -2.341 1.369 1.00 89.38 94 GLY A O 1
ATOM 749 N N . ARG A 1 95 ? 10.570 -1.224 0.309 1.00 96.94 95 ARG A N 1
ATOM 750 C CA . ARG A 1 95 ? 10.116 0.118 0.691 1.00 96.94 95 ARG A CA 1
ATOM 751 C C . ARG A 1 95 ? 8.720 0.421 0.155 1.00 96.94 95 ARG A C 1
ATOM 753 O O . ARG A 1 95 ? 8.404 0.140 -1.006 1.00 96.94 95 ARG A O 1
ATOM 760 N N . VAL A 1 96 ? 7.905 1.066 0.983 1.00 97.31 96 VAL A N 1
ATOM 761 C CA . VAL A 1 96 ? 6.524 1.422 0.651 1.00 97.31 96 VAL A CA 1
ATOM 762 C C . VAL A 1 96 ? 6.195 2.861 1.033 1.00 97.31 96 VAL A C 1
ATOM 764 O O . VAL A 1 96 ? 6.776 3.429 1.955 1.00 97.31 96 VAL A O 1
ATOM 767 N N . SER A 1 97 ? 5.228 3.457 0.341 1.00 98.00 97 SER A N 1
ATOM 768 C CA . SER A 1 97 ? 4.492 4.618 0.833 1.00 98.00 97 SER A CA 1
ATOM 769 C C . SER A 1 97 ? 3.085 4.212 1.241 1.00 98.00 97 SER A C 1
ATOM 771 O O . SER A 1 97 ? 2.398 3.528 0.479 1.00 98.00 97 SER A O 1
ATOM 773 N N . LEU A 1 98 ? 2.647 4.700 2.393 1.00 97.56 98 LEU A N 1
ATOM 774 C CA . LEU A 1 98 ? 1.283 4.613 2.883 1.00 97.56 98 LEU A CA 1
ATOM 775 C C . LEU A 1 98 ? 0.593 5.968 2.691 1.00 97.56 98 LEU A C 1
ATOM 777 O O . LEU A 1 98 ? 1.177 6.998 3.028 1.00 97.56 98 LEU A O 1
ATOM 781 N N . THR A 1 99 ? -0.621 5.980 2.149 1.00 97.12 99 THR A N 1
ATOM 782 C CA . THR A 1 99 ? -1.429 7.194 1.966 1.00 97.12 99 THR A CA 1
ATOM 783 C C . THR A 1 99 ? -2.786 7.026 2.629 1.00 97.12 99 THR A C 1
ATOM 785 O O . THR A 1 99 ? -3.474 6.045 2.349 1.00 97.12 99 THR A O 1
ATOM 788 N N . ASP A 1 100 ? -3.160 7.960 3.501 1.00 94.19 100 ASP A N 1
ATOM 789 C CA . ASP A 1 100 ? -4.483 7.992 4.135 1.00 94.19 100 ASP A CA 1
ATOM 790 C C . ASP A 1 100 ? -5.531 8.701 3.256 1.00 94.19 100 ASP A C 1
ATOM 792 O O . ASP A 1 100 ? -5.238 9.201 2.165 1.00 94.19 100 ASP A O 1
ATOM 796 N N . GLN A 1 101 ? -6.785 8.731 3.713 1.00 91.00 101 GLN A N 1
ATOM 797 C CA . GLN A 1 101 ? -7.892 9.348 2.970 1.00 91.00 101 GLN A CA 1
ATOM 798 C C . GLN A 1 101 ? -7.772 10.874 2.860 1.00 91.00 101 GLN A C 1
ATOM 800 O O . GLN A 1 101 ? -8.384 11.477 1.980 1.00 91.00 101 GLN A O 1
ATOM 805 N N . GLN A 1 102 ? -6.979 11.500 3.729 1.00 91.88 102 GLN A N 1
ATOM 806 C CA . GLN A 1 102 ? -6.677 12.928 3.721 1.00 91.88 102 GLN A CA 1
ATOM 807 C C . GLN A 1 102 ? -5.510 13.255 2.773 1.00 91.88 102 GLN A C 1
ATOM 809 O O . GLN A 1 102 ? -5.148 14.422 2.618 1.00 91.88 102 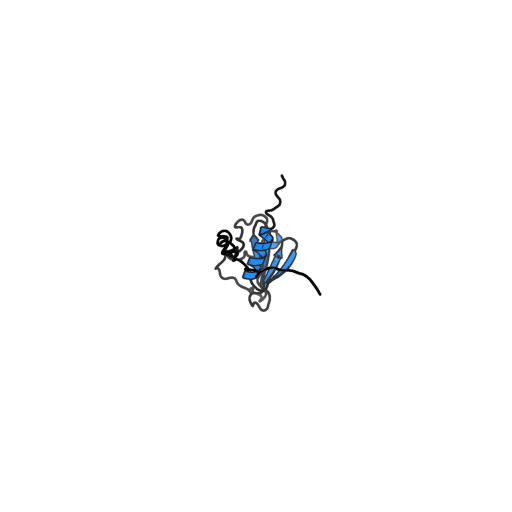GLN A O 1
ATOM 814 N N . GLY A 1 103 ? -4.928 12.242 2.122 1.00 92.31 103 GLY A N 1
ATOM 815 C CA . GLY A 1 103 ? -3.815 12.387 1.192 1.00 92.31 103 GLY A CA 1
ATOM 816 C C . GLY A 1 103 ? -2.461 12.563 1.876 1.00 92.31 103 GLY A C 1
ATOM 817 O O . GLY A 1 103 ? -1.485 12.903 1.205 1.00 92.31 103 GLY A O 1
ATOM 818 N N . ARG A 1 104 ? -2.362 12.339 3.193 1.00 95.25 104 ARG A N 1
ATOM 819 C CA . ARG A 1 104 ? -1.077 12.371 3.898 1.00 95.25 104 ARG A CA 1
ATOM 820 C C . ARG A 1 104 ? -0.289 11.127 3.527 1.00 95.25 104 ARG A C 1
ATOM 822 O O . ARG A 1 104 ? -0.825 10.022 3.522 1.00 95.25 104 ARG A O 1
ATOM 829 N N . VAL A 1 105 ? 0.995 11.311 3.232 1.00 97.38 105 VAL A N 1
ATOM 830 C CA . VAL A 1 105 ? 1.879 10.237 2.776 1.00 97.38 105 VAL A CA 1
ATOM 831 C C . VAL A 1 105 ? 2.983 9.998 3.794 1.00 97.38 105 VAL A C 1
ATOM 833 O O . VAL A 1 105 ? 3.658 10.936 4.216 1.00 97.38 105 VAL A O 1
ATOM 836 N N . ARG A 1 106 ? 3.214 8.730 4.138 1.00 97.31 106 ARG A N 1
ATOM 837 C CA . ARG A 1 106 ? 4.358 8.288 4.942 1.00 97.31 106 ARG A CA 1
ATOM 838 C C . ARG A 1 106 ? 5.156 7.240 4.181 1.00 97.31 106 ARG A C 1
ATOM 840 O O . ARG A 1 106 ? 4.578 6.299 3.650 1.00 97.31 106 ARG A O 1
ATOM 847 N N . VAL A 1 107 ? 6.475 7.402 4.133 1.00 97.69 107 VAL A N 1
ATOM 848 C CA . VAL A 1 107 ? 7.392 6.420 3.539 1.00 97.69 107 VAL A CA 1
ATOM 849 C C . VAL A 1 107 ? 7.975 5.554 4.644 1.00 97.69 107 VAL A C 1
ATOM 851 O O . VAL A 1 107 ? 8.411 6.080 5.665 1.00 97.69 107 VAL A O 1
ATOM 854 N N . LEU A 1 108 ? 7.953 4.244 4.427 1.00 97.25 108 LEU A N 1
ATOM 855 C CA . LEU A 1 108 ? 8.355 3.210 5.374 1.00 97.25 108 LEU A CA 1
ATOM 856 C C . LEU A 1 108 ? 9.287 2.232 4.650 1.00 97.25 108 LEU A C 1
ATOM 858 O O . LEU A 1 108 ? 9.127 1.965 3.455 1.00 97.25 108 LEU A O 1
ATOM 862 N N . ALA A 1 109 ? 10.278 1.716 5.359 1.00 95.88 109 ALA A N 1
ATOM 863 C CA . ALA A 1 109 ? 11.297 0.810 4.858 1.00 95.88 109 ALA A CA 1
ATOM 864 C C . ALA A 1 109 ? 10.739 -0.568 4.476 1.00 95.88 109 ALA A C 1
ATOM 866 O O . ALA A 1 109 ? 11.329 -1.234 3.629 1.00 95.88 109 ALA A O 1
ATOM 867 N N . SER A 1 110 ? 9.618 -1.000 5.063 1.00 93.25 110 SER A N 1
ATOM 868 C CA . SER A 1 110 ? 9.034 -2.316 4.784 1.00 93.25 110 SER A CA 1
ATOM 869 C C . SER A 1 110 ? 7.526 -2.394 5.047 1.00 93.25 110 SER A C 1
ATOM 871 O O . SER A 1 110 ? 6.927 -1.513 5.668 1.00 93.25 110 SER A O 1
ATOM 873 N N . LEU A 1 111 ? 6.909 -3.497 4.603 1.00 91.56 111 LEU A N 1
ATOM 874 C CA . LEU A 1 111 ? 5.534 -3.856 4.974 1.00 91.56 111 LEU A CA 1
ATOM 875 C C . LEU A 1 111 ? 5.376 -4.095 6.482 1.00 91.56 111 LEU A C 1
ATOM 877 O O . LEU A 1 111 ? 4.329 -3.765 7.033 1.00 91.56 111 LEU A O 1
ATOM 881 N N . ASP A 1 112 ? 6.387 -4.661 7.146 1.00 91.12 112 ASP A N 1
ATOM 882 C CA . ASP A 1 112 ? 6.351 -4.892 8.594 1.00 91.12 112 ASP A CA 1
ATOM 883 C C . ASP A 1 112 ? 6.401 -3.575 9.371 1.00 91.12 112 ASP A C 1
ATOM 885 O O . ASP A 1 112 ? 5.633 -3.401 10.314 1.00 91.12 112 ASP A O 1
ATOM 889 N N . GLU A 1 113 ? 7.212 -2.608 8.934 1.00 93.00 113 GLU A N 1
ATOM 890 C CA . GLU A 1 113 ? 7.214 -1.271 9.534 1.00 93.00 113 GLU A CA 1
ATOM 891 C C . GLU A 1 113 ? 5.879 -0.553 9.296 1.00 93.00 113 GLU A C 1
ATOM 893 O O . GLU A 1 113 ? 5.343 0.080 10.203 1.00 93.00 113 GLU A O 1
ATOM 898 N N . ALA A 1 114 ? 5.289 -0.701 8.104 1.00 93.00 114 ALA A N 1
ATOM 899 C CA . ALA A 1 114 ? 3.959 -0.170 7.819 1.00 93.00 114 ALA A CA 1
ATOM 900 C C . ALA A 1 114 ? 2.883 -0.776 8.727 1.00 93.00 114 ALA A C 1
ATOM 902 O O . ALA A 1 114 ? 2.014 -0.055 9.215 1.00 93.00 114 ALA A O 1
ATOM 903 N N . ALA A 1 115 ? 2.955 -2.085 8.975 1.00 90.62 115 ALA A N 1
ATOM 904 C CA . ALA A 1 115 ? 2.070 -2.768 9.905 1.00 90.62 115 ALA A CA 1
ATOM 905 C C . ALA A 1 115 ? 2.266 -2.252 11.340 1.00 90.62 115 ALA A C 1
ATOM 907 O O . ALA A 1 115 ? 1.281 -1.928 11.993 1.00 90.62 115 ALA A O 1
ATOM 908 N N . GLY A 1 116 ? 3.509 -2.107 11.810 1.00 91.31 116 GLY A N 1
ATOM 909 C CA . GLY A 1 116 ? 3.801 -1.557 13.139 1.00 91.31 116 GLY A CA 1
ATOM 910 C C . GLY A 1 116 ? 3.306 -0.119 13.310 1.00 91.31 116 GLY A C 1
ATOM 911 O O . GLY A 1 116 ? 2.664 0.200 14.304 1.00 91.31 116 GLY A O 1
ATOM 912 N N . PHE A 1 117 ? 3.517 0.736 12.306 1.00 91.38 117 PHE A N 1
ATOM 913 C CA . PHE A 1 117 ? 2.984 2.100 12.300 1.00 91.38 117 PHE A CA 1
ATOM 914 C C . PHE A 1 117 ? 1.455 2.116 12.414 1.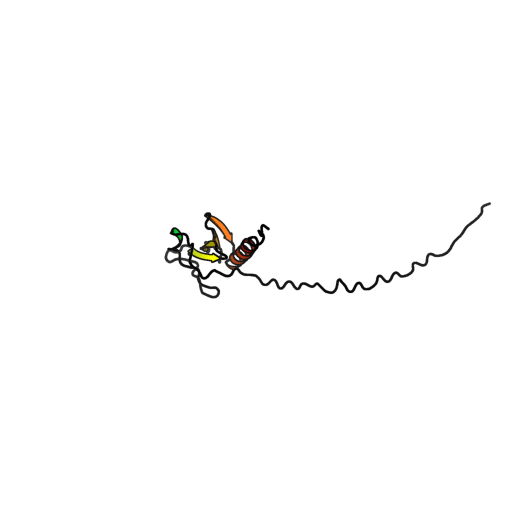00 91.38 117 PHE A C 1
ATOM 916 O O . PHE A 1 117 ? 0.900 2.868 13.209 1.00 91.38 117 PHE A O 1
ATOM 923 N N . LEU A 1 118 ? 0.780 1.279 11.626 1.00 91.00 118 LEU A N 1
ATOM 924 C CA . LEU A 1 118 ? -0.676 1.179 11.622 1.00 91.00 118 LEU A CA 1
ATOM 925 C C . LEU A 1 118 ? -1.243 0.609 12.928 1.00 91.00 118 LEU A C 1
ATOM 927 O O . LEU A 1 118 ? -2.345 0.988 13.305 1.00 91.00 118 LEU A O 1
ATOM 931 N N . ALA A 1 119 ? -0.514 -0.262 13.627 1.00 88.38 119 ALA A N 1
ATOM 932 C CA . ALA A 1 119 ? -0.898 -0.700 14.968 1.00 88.38 119 ALA A CA 1
ATOM 933 C C . ALA A 1 119 ? -0.980 0.500 15.922 1.00 88.38 119 ALA A C 1
ATOM 935 O O . ALA A 1 119 ? -2.045 0.789 16.453 1.00 88.38 119 ALA A O 1
ATOM 936 N N . LEU A 1 120 ? 0.104 1.279 15.997 1.00 85.31 120 LEU A N 1
ATOM 937 C CA . LEU A 1 120 ? 0.228 2.411 16.918 1.00 85.31 120 LEU A CA 1
ATOM 938 C C . LEU A 1 120 ? -0.827 3.494 16.673 1.00 85.31 120 LEU A C 1
ATOM 940 O O . LEU A 1 120 ? -1.471 3.961 17.602 1.00 85.31 120 LEU A O 1
ATOM 944 N N . VAL A 1 121 ? -1.033 3.896 15.415 1.00 81.31 121 VAL A N 1
ATOM 945 C CA . VAL A 1 121 ? -1.979 4.986 15.102 1.00 81.31 121 VAL A CA 1
ATOM 946 C C . VAL A 1 121 ? -3.441 4.582 15.229 1.00 81.31 121 VAL A C 1
ATOM 948 O O . VAL A 1 121 ? -4.304 5.450 15.203 1.00 81.31 121 VAL A O 1
ATOM 951 N N . THR A 1 122 ? -3.727 3.284 15.323 1.00 69.69 122 THR A N 1
ATOM 952 C CA . THR A 1 122 ? -5.096 2.794 15.484 1.00 69.69 122 THR A CA 1
ATOM 953 C C . THR A 1 122 ? -5.416 2.413 16.929 1.00 69.69 122 THR A C 1
ATOM 955 O O . THR A 1 122 ? -6.581 2.171 17.230 1.00 69.69 122 THR A O 1
ATOM 958 N N . GLU A 1 123 ? -4.430 2.350 17.829 1.00 64.69 123 GLU A N 1
ATOM 959 C CA . GLU A 1 123 ? -4.628 2.165 19.277 1.00 64.69 123 GLU A CA 1
ATOM 960 C C . GLU A 1 123 ? -5.045 3.470 19.985 1.00 64.69 123 GLU A C 1
ATOM 962 O O . GLU A 1 123 ? -5.799 3.417 20.948 1.00 64.69 123 GLU A O 1
ATOM 967 N N . ASP A 1 124 ? -4.653 4.636 19.462 1.00 54.75 124 ASP A N 1
ATOM 968 C CA . ASP A 1 124 ? -4.917 5.954 20.074 1.00 54.75 124 ASP A CA 1
ATOM 969 C C . ASP A 1 124 ? -6.392 6.427 19.978 1.00 54.75 124 ASP A C 1
ATOM 971 O O . ASP A 1 124 ? -6.791 7.359 20.670 1.00 54.75 124 ASP A O 1
ATOM 975 N N . GLU A 1 125 ? -7.231 5.807 19.135 1.00 51.78 125 GLU A N 1
ATOM 976 C CA . GLU A 1 125 ? -8.626 6.248 18.914 1.00 51.78 125 GLU A CA 1
ATOM 977 C C . GLU A 1 125 ? -9.672 5.609 19.856 1.00 51.78 125 GLU A C 1
ATOM 979 O O . GLU A 1 125 ? -10.856 5.925 19.741 1.00 51.78 125 GLU A O 1
ATOM 984 N N . GLU A 1 126 ? -9.282 4.743 20.802 1.00 49.78 126 GLU A N 1
ATOM 985 C CA . GLU A 1 126 ? -10.224 4.131 21.768 1.00 49.78 126 GLU A CA 1
ATOM 986 C C . GLU A 1 126 ? -10.347 4.871 23.119 1.00 49.78 126 GLU A C 1
ATOM 988 O O . GLU A 1 126 ? -11.123 4.444 23.971 1.00 49.78 126 GLU A O 1
ATOM 993 N N . ASP A 1 127 ? -9.677 6.016 23.312 1.00 44.72 127 ASP A N 1
ATOM 994 C CA . ASP A 1 127 ? -9.670 6.766 24.587 1.00 44.72 127 ASP A CA 1
ATOM 995 C C . ASP A 1 127 ? -10.462 8.094 24.553 1.00 44.72 127 ASP A C 1
ATOM 997 O O . ASP A 1 127 ? -10.108 9.091 25.184 1.00 44.72 127 ASP A O 1
ATOM 1001 N N . VAL A 1 128 ? -11.584 8.135 23.824 1.00 46.00 128 VAL A N 1
ATOM 1002 C CA . VAL A 1 128 ? -12.567 9.233 23.946 1.00 46.00 128 VAL A CA 1
ATOM 1003 C C . VAL A 1 128 ? -13.926 8.672 24.352 1.00 46.00 128 VAL A C 1
ATOM 1005 O O . VAL A 1 128 ? -14.909 8.721 23.613 1.00 46.00 128 VAL A O 1
ATOM 1008 N N . LEU A 1 129 ? -13.990 8.144 25.576 1.00 39.22 129 LEU A N 1
ATOM 1009 C CA . LEU A 1 129 ? -15.251 7.976 26.288 1.00 39.22 129 LEU A CA 1
ATOM 1010 C C . LEU A 1 129 ? -15.598 9.307 26.971 1.00 39.22 129 LEU A C 1
ATOM 1012 O O . LEU A 1 129 ? -15.101 9.617 28.051 1.00 39.22 129 LEU A O 1
ATOM 1016 N N . VAL A 1 130 ? -16.452 10.109 26.333 1.00 40.00 130 VAL A N 1
ATOM 1017 C CA . VAL A 1 130 ? -17.139 11.212 27.017 1.00 40.00 130 VAL A CA 1
ATOM 1018 C C . VAL A 1 130 ? -18.283 10.603 27.830 1.00 40.00 130 VAL A C 1
ATOM 1020 O O . VAL A 1 130 ? -19.271 10.147 27.252 1.00 40.00 130 VAL A O 1
ATOM 1023 N N . ILE A 1 131 ? -18.138 10.593 29.157 1.00 47.66 131 ILE A N 1
ATOM 1024 C CA . ILE A 1 131 ? -19.235 10.455 30.130 1.00 47.66 131 ILE A CA 1
ATOM 1025 C C . ILE A 1 131 ? -19.362 11.746 30.926 1.00 47.66 131 ILE A C 1
ATOM 1027 O O . ILE A 1 131 ? -18.309 12.289 31.329 1.00 47.66 131 ILE A O 1
#

pLDDT: mean 75.15, std 23.15, range [35.25, 98.0]